Protein AF-A0A7L2KUF4-F1 (afdb_monomer_lite)

Sequence (80 aa):
KFNILLTTYEILLKDKSFLGGLNWVFIGVDEAHRLKNDDSLLYKTLIDFKSNHRLLITGTPLQNSLKELWSLLHFIMPEK

Organism: NCBI:txid2485327

Foldseek 3Di:
DDDDDDDDLVVCLVCLVVQLPDAAAEAEDEQCLVQLDCPDSSLVSLLSRHYPAYHYHHPCQDDDDPSSVVSVVCSGPVPD

Secondary structure (DSSP, 8-state):
--S-----HHHHHHTHHHHHTS-EEEEEESSGGGG--TTSHHHHHHHHS-EEEEEE--S---SS-HHHHHHHHHHH-TT-

pLDDT: mean 84.19, std 10.3, range [45.0, 94.25]

InterPro domains:
  IPR000330 SNF2, N-terminal domain [PF00176] (1-79)
  IPR014001 Helicase superfamily 1/2, ATP-binding domain [PS51192] (1-79)
  IPR027417 P-loop containing nucleoside triphosphate hydrolase [SSF52540] (2-79)
  IPR038718 SNF2-like, N-terminal domain superfamily [G3DSA:3.40.50.10810] (1-80)

Structure (mmCIF, N/CA/C/O backbone):
data_AF-A0A7L2KUF4-F1
#
_entry.id   AF-A0A7L2KUF4-F1
#
loop_
_atom_site.group_PDB
_atom_site.id
_atom_site.type_symbol
_atom_site.label_atom_id
_atom_site.label_alt_id
_atom_site.label_comp_id
_atom_site.label_asym_id
_atom_site.label_entity_id
_atom_site.label_seq_id
_atom_site.pdbx_PDB_ins_code
_atom_site.Cartn_x
_atom_site.Cartn_y
_atom_site.Cartn_z
_atom_site.occupancy
_atom_site.B_iso_or_equiv
_atom_site.auth_seq_id
_atom_site.auth_comp_id
_atom_site.auth_asym_id
_atom_site.auth_atom_id
_atom_site.pdbx_PDB_model_num
ATOM 1 N N . LYS A 1 1 ? -20.488 11.174 6.159 1.00 69.50 1 LYS A N 1
ATOM 2 C CA . LYS A 1 1 ? -20.628 9.960 5.318 1.00 69.50 1 LYS A CA 1
ATOM 3 C C . LYS A 1 1 ? -19.885 10.218 4.021 1.00 69.50 1 LYS A C 1
ATOM 5 O O . LYS A 1 1 ? -20.175 11.223 3.389 1.00 69.50 1 LYS A O 1
ATOM 10 N N . PHE A 1 2 ? -18.927 9.371 3.673 1.00 85.50 2 PHE A N 1
ATOM 11 C CA . PHE A 1 2 ? -18.206 9.428 2.404 1.00 85.50 2 PHE A CA 1
ATOM 12 C C . PHE A 1 2 ? -18.184 8.019 1.809 1.00 85.50 2 PHE A C 1
ATOM 14 O O . PHE A 1 2 ? -18.224 7.047 2.559 1.00 85.50 2 PHE A O 1
ATOM 21 N N . ASN A 1 3 ? -18.157 7.927 0.481 1.00 89.50 3 ASN A N 1
ATOM 22 C CA . ASN A 1 3 ? -18.081 6.648 -0.234 1.00 89.50 3 ASN A CA 1
ATOM 23 C C . ASN A 1 3 ? -16.676 6.396 -0.795 1.00 89.50 3 ASN A C 1
ATOM 25 O O . ASN A 1 3 ? -16.287 5.253 -0.993 1.00 89.50 3 ASN A O 1
ATOM 29 N N . ILE A 1 4 ? -15.926 7.468 -1.064 1.00 92.12 4 ILE A N 1
ATOM 30 C CA . ILE A 1 4 ? -14.605 7.427 -1.686 1.00 92.12 4 ILE A CA 1
ATOM 31 C C . ILE A 1 4 ? -13.699 8.379 -0.911 1.00 92.12 4 ILE A C 1
ATOM 33 O O . ILE A 1 4 ? -14.107 9.499 -0.597 1.00 92.12 4 ILE A O 1
ATOM 37 N N . LEU A 1 5 ? -12.486 7.924 -0.608 1.00 93.00 5 LEU A N 1
ATOM 38 C CA . LEU A 1 5 ? -11.415 8.744 -0.060 1.00 93.00 5 LEU A CA 1
ATOM 39 C C . LEU A 1 5 ? -10.266 8.767 -1.066 1.00 93.00 5 LEU A C 1
ATOM 41 O O . LEU A 1 5 ? -9.757 7.717 -1.447 1.00 93.00 5 LEU A O 1
ATOM 45 N N . LEU A 1 6 ? -9.852 9.967 -1.460 1.00 93.88 6 LEU A N 1
ATOM 46 C CA . LEU A 1 6 ? -8.623 10.195 -2.212 1.00 93.88 6 LEU A CA 1
ATOM 47 C C . LEU A 1 6 ? -7.593 10.776 -1.250 1.00 93.88 6 LEU A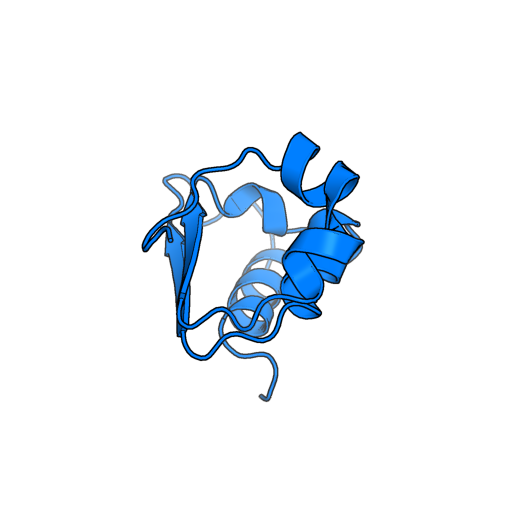 C 1
ATOM 49 O O . LEU A 1 6 ? -7.881 11.733 -0.533 1.00 93.88 6 LEU A O 1
ATOM 53 N N . THR A 1 7 ? -6.409 10.180 -1.211 1.00 93.25 7 THR A N 1
ATOM 54 C CA . THR A 1 7 ? -5.325 10.595 -0.322 1.00 93.25 7 THR A CA 1
ATOM 55 C C . THR A 1 7 ? -3.982 10.436 -1.022 1.00 93.25 7 THR A C 1
ATOM 57 O O . THR A 1 7 ? -3.867 9.700 -2.002 1.00 93.25 7 THR A O 1
ATOM 60 N N . THR A 1 8 ? -2.965 11.126 -0.520 1.00 93.12 8 THR A N 1
ATOM 61 C CA . THR A 1 8 ? -1.578 10.939 -0.950 1.00 93.12 8 THR A CA 1
ATOM 62 C C . THR A 1 8 ? -0.883 9.926 -0.045 1.00 93.12 8 THR A C 1
ATOM 64 O O . THR A 1 8 ? -1.309 9.676 1.086 1.00 93.12 8 THR A O 1
ATOM 67 N N . TYR A 1 9 ? 0.231 9.359 -0.508 1.00 91.44 9 TYR A N 1
ATOM 68 C CA . TYR A 1 9 ? 1.018 8.418 0.295 1.00 91.44 9 TYR A CA 1
ATOM 69 C C . TYR A 1 9 ? 1.524 9.018 1.610 1.00 91.44 9 TYR A C 1
ATOM 71 O O . TYR A 1 9 ? 1.582 8.329 2.624 1.00 91.44 9 TYR A O 1
ATOM 79 N N . GLU A 1 10 ? 1.851 10.307 1.611 1.00 91.19 10 GLU A N 1
ATOM 80 C CA . GLU A 1 10 ? 2.334 11.020 2.794 1.00 91.19 10 GLU A CA 1
ATOM 81 C C . GLU A 1 10 ? 1.251 11.129 3.870 1.00 91.19 10 GLU A C 1
ATOM 83 O O . GLU A 1 10 ? 1.501 10.820 5.036 1.00 91.19 10 GLU A O 1
ATOM 88 N N . ILE A 1 11 ? 0.030 11.508 3.475 1.00 93.62 11 ILE A N 1
ATOM 89 C CA . ILE A 1 11 ? -1.112 11.607 4.390 1.00 93.62 11 ILE A CA 1
ATOM 90 C C . ILE A 1 11 ? -1.501 10.216 4.887 1.00 93.62 11 ILE A C 1
ATOM 92 O O . ILE A 1 11 ? -1.728 10.037 6.081 1.00 93.62 11 ILE A O 1
ATOM 96 N N . LEU A 1 12 ? -1.502 9.210 4.006 1.00 93.00 12 LEU A N 1
ATOM 97 C CA . LEU A 1 12 ? -1.784 7.830 4.397 1.00 93.00 12 LEU A CA 1
ATOM 98 C C . LEU A 1 12 ? -0.829 7.336 5.488 1.00 93.00 12 LEU A C 1
ATOM 100 O O . LEU A 1 12 ? -1.269 6.723 6.456 1.00 93.00 12 LEU A O 1
ATOM 104 N N . LEU A 1 13 ? 0.468 7.617 5.348 1.00 92.25 13 LEU A N 1
ATOM 105 C CA . LEU A 1 13 ? 1.478 7.233 6.334 1.00 92.25 13 LEU A CA 1
ATOM 106 C C . LEU A 1 13 ? 1.341 8.000 7.650 1.00 92.25 13 LEU A C 1
ATOM 108 O O . LEU A 1 13 ? 1.545 7.417 8.718 1.00 92.25 13 LEU A O 1
ATOM 112 N N . LYS A 1 14 ? 0.996 9.288 7.575 1.00 94.25 14 LYS A N 1
ATOM 113 C CA . LYS A 1 14 ? 0.793 10.146 8.746 1.00 94.25 14 LYS A CA 1
ATOM 114 C C . LYS A 1 14 ? -0.435 9.721 9.554 1.00 94.25 14 LYS A C 1
ATOM 116 O O . LYS A 1 14 ? -0.343 9.595 10.772 1.00 94.25 14 LYS A O 1
ATOM 121 N N . ASP A 1 15 ? -1.532 9.408 8.869 1.00 93.88 15 ASP A N 1
ATOM 122 C 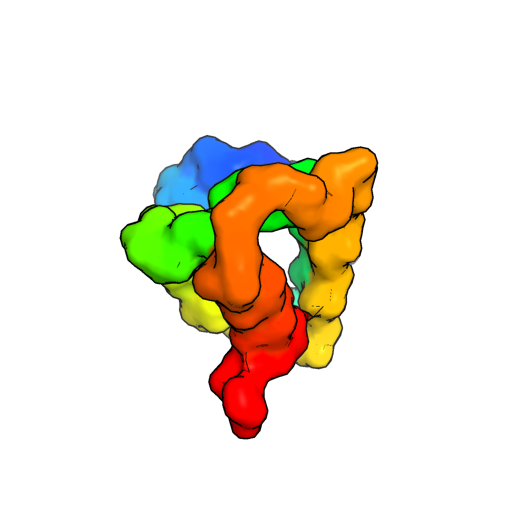CA . ASP A 1 15 ? -2.833 9.099 9.472 1.00 93.88 15 ASP A CA 1
ATOM 123 C C . ASP A 1 15 ? -3.162 7.597 9.439 1.00 93.88 15 ASP A C 1
ATOM 125 O O . ASP A 1 15 ? -4.324 7.188 9.529 1.00 93.88 15 ASP A O 1
ATOM 129 N N . LYS A 1 16 ? -2.134 6.744 9.350 1.00 92.50 16 LYS A N 1
ATOM 130 C CA . LYS A 1 16 ? -2.287 5.289 9.207 1.00 92.50 16 LYS A CA 1
ATOM 131 C C . LYS A 1 16 ? -3.128 4.637 10.302 1.00 92.50 16 LYS A C 1
ATOM 133 O O . LYS A 1 16 ? -3.873 3.711 10.014 1.00 92.50 16 LYS A O 1
ATOM 138 N N . SER A 1 17 ? -3.053 5.130 11.540 1.00 91.56 17 SER A N 1
ATOM 139 C CA . SER A 1 17 ? -3.829 4.587 12.664 1.00 91.56 17 SER A CA 1
ATOM 140 C C . SER A 1 17 ? -5.323 4.867 12.516 1.00 91.56 17 SER A C 1
ATOM 142 O O . SER A 1 17 ? -6.150 4.033 12.871 1.00 91.56 17 SER A O 1
ATOM 144 N N . PHE A 1 18 ? -5.675 6.036 11.975 1.00 92.25 18 PHE A N 1
ATOM 145 C CA . PHE A 1 18 ? -7.063 6.399 11.712 1.00 92.25 18 PHE A CA 1
ATOM 146 C C . PHE A 1 18 ? -7.601 5.632 10.501 1.00 92.25 18 PHE A C 1
ATOM 148 O O . PHE A 1 18 ? -8.662 5.017 10.574 1.00 92.25 18 PHE A O 1
ATOM 155 N N . LEU A 1 19 ? -6.839 5.621 9.404 1.00 91.88 19 LEU A N 1
ATOM 156 C CA . LEU A 1 19 ? -7.236 4.962 8.161 1.00 91.88 19 LEU A CA 1
ATOM 157 C C . LEU A 1 19 ? -7.264 3.433 8.287 1.00 91.88 19 LEU A C 1
ATOM 159 O O . LEU A 1 19 ? -8.136 2.802 7.701 1.00 91.88 19 LEU A O 1
ATOM 163 N N . GLY A 1 20 ? -6.367 2.838 9.074 1.00 89.62 20 GLY A N 1
ATOM 164 C CA . GLY A 1 20 ? -6.326 1.394 9.320 1.00 89.62 20 GLY A CA 1
ATOM 165 C C . GLY A 1 20 ? -7.467 0.882 10.202 1.00 89.62 20 GLY A C 1
ATOM 166 O O . GLY A 1 20 ? -7.825 -0.288 10.119 1.00 89.62 20 GLY A O 1
ATOM 167 N N . GLY A 1 21 ? -8.087 1.754 11.006 1.00 89.44 21 GLY A N 1
ATOM 168 C CA . GLY A 1 21 ? -9.289 1.419 11.777 1.00 89.44 21 GLY A CA 1
ATOM 169 C C . GLY A 1 21 ? -10.567 1.334 10.933 1.00 89.44 21 GLY A C 1
ATOM 170 O O . GLY A 1 21 ? -11.602 0.889 11.429 1.00 89.44 21 GLY A O 1
ATOM 171 N N . LEU A 1 22 ? -10.517 1.766 9.669 1.00 89.56 22 LEU A N 1
ATOM 172 C CA . LEU A 1 22 ? -11.644 1.699 8.746 1.00 89.56 22 LEU A CA 1
ATOM 173 C C . LEU A 1 22 ? -11.660 0.352 8.016 1.00 89.56 22 LEU A C 1
ATOM 175 O O . LEU A 1 22 ? -10.635 -0.143 7.554 1.00 89.56 22 LEU A O 1
ATOM 179 N N . ASN A 1 23 ? -12.855 -0.217 7.855 1.00 88.75 23 ASN A N 1
ATOM 180 C CA . ASN A 1 23 ? -13.052 -1.403 7.027 1.00 88.75 23 ASN A CA 1
ATOM 181 C C . ASN A 1 23 ? -13.158 -0.982 5.559 1.00 88.75 23 ASN A C 1
ATOM 183 O O . ASN A 1 23 ? -14.224 -0.561 5.100 1.00 88.75 23 ASN A O 1
ATOM 187 N N . TRP A 1 24 ? -12.053 -1.083 4.824 1.00 91.25 24 TRP A N 1
ATOM 188 C CA . TRP A 1 24 ? -12.035 -0.786 3.398 1.00 91.25 24 TRP A CA 1
ATOM 189 C C . TRP A 1 24 ? -12.665 -1.936 2.617 1.00 91.25 24 TRP A C 1
ATOM 191 O O . TRP A 1 24 ? -12.338 -3.097 2.818 1.00 91.25 24 TRP A O 1
ATOM 201 N N . VAL A 1 25 ? -13.563 -1.631 1.684 1.00 92.25 25 VAL A N 1
ATOM 202 C CA . VAL A 1 25 ? -14.059 -2.640 0.729 1.00 92.25 25 VAL A CA 1
ATOM 203 C C . VAL A 1 25 ? -13.100 -2.757 -0.456 1.00 92.25 25 VAL A C 1
ATOM 205 O O . VAL A 1 25 ? -12.849 -3.852 -0.956 1.00 92.25 25 VAL A O 1
ATOM 208 N N . PHE A 1 26 ? -12.529 -1.626 -0.874 1.00 91.50 26 PHE A N 1
ATOM 209 C CA . PHE A 1 26 ? -11.663 -1.515 -2.037 1.00 91.50 26 PHE A CA 1
ATOM 210 C C . PHE A 1 26 ? -10.505 -0.555 -1.756 1.00 91.50 26 PHE A C 1
ATOM 212 O O . PHE A 1 26 ? -10.729 0.537 -1.232 1.00 91.50 26 PHE A O 1
ATOM 219 N N . ILE A 1 27 ? -9.288 -0.944 -2.134 1.00 92.94 27 ILE A N 1
ATOM 220 C CA . ILE A 1 27 ? -8.100 -0.082 -2.119 1.00 92.94 27 ILE A CA 1
ATOM 221 C C . ILE A 1 27 ? -7.553 0.005 -3.543 1.00 92.94 27 ILE A C 1
ATOM 223 O O . ILE A 1 27 ? -7.161 -1.003 -4.129 1.00 92.94 27 ILE A O 1
ATOM 227 N N . GLY A 1 28 ? -7.523 1.218 -4.091 1.00 92.31 28 GLY A N 1
ATOM 228 C CA . GLY A 1 28 ? -6.882 1.524 -5.367 1.00 92.31 28 GLY A CA 1
ATOM 229 C C . GLY A 1 28 ? -5.572 2.266 -5.135 1.00 92.31 28 GLY A C 1
ATOM 230 O O . GLY A 1 28 ? -5.547 3.240 -4.384 1.00 92.31 28 GLY A O 1
ATOM 231 N N . VAL A 1 29 ? -4.499 1.813 -5.772 1.00 91.81 29 VAL A N 1
ATOM 232 C CA . VAL A 1 29 ? -3.180 2.445 -5.712 1.00 91.81 29 VAL A CA 1
ATOM 233 C C . VAL A 1 29 ? -2.765 2.830 -7.125 1.00 91.81 29 VAL A C 1
ATOM 235 O O . VAL A 1 29 ? -2.639 1.963 -7.990 1.00 91.81 29 VAL A O 1
ATOM 238 N N . ASP A 1 30 ? -2.556 4.124 -7.342 1.00 91.12 30 ASP A N 1
ATOM 239 C CA . ASP A 1 30 ? -2.056 4.671 -8.603 1.00 91.12 30 ASP A CA 1
ATOM 240 C C . ASP A 1 30 ? -0.531 4.834 -8.566 1.00 91.12 30 ASP A C 1
ATOM 242 O O . ASP A 1 30 ? 0.051 5.066 -7.507 1.00 91.12 30 ASP A O 1
ATOM 246 N N . GLU A 1 31 ? 0.139 4.699 -9.705 1.00 86.94 31 GLU A N 1
ATOM 247 C CA . GLU A 1 31 ? 1.602 4.611 -9.781 1.00 86.94 31 GLU A CA 1
ATOM 248 C C . GLU A 1 31 ? 2.187 3.581 -8.792 1.00 86.94 31 GLU A C 1
ATOM 250 O O . GLU A 1 31 ? 3.136 3.831 -8.037 1.00 86.94 31 GLU A O 1
ATOM 255 N N . ALA A 1 32 ? 1.601 2.379 -8.804 1.00 85.50 32 ALA A N 1
ATOM 256 C CA . ALA A 1 32 ? 1.898 1.286 -7.880 1.00 85.50 32 ALA A CA 1
ATOM 257 C C . ALA A 1 32 ? 3.366 0.823 -7.882 1.00 85.50 32 ALA A C 1
ATOM 259 O O . ALA A 1 32 ? 3.786 0.127 -6.958 1.00 85.50 32 ALA A O 1
ATOM 260 N N . HIS A 1 33 ? 4.185 1.258 -8.847 1.00 82.25 33 HIS A N 1
ATOM 261 C CA . HIS A 1 33 ? 5.636 1.065 -8.817 1.00 82.25 33 HIS A CA 1
ATOM 262 C C . HIS A 1 33 ? 6.282 1.593 -7.515 1.00 82.25 33 HIS A C 1
ATOM 264 O O . HIS A 1 33 ? 7.351 1.128 -7.120 1.00 82.25 33 HIS A O 1
ATOM 270 N N . ARG A 1 34 ? 5.633 2.517 -6.789 1.00 82.69 34 ARG A N 1
ATOM 271 C CA . ARG A 1 34 ? 6.058 2.966 -5.447 1.00 82.69 34 ARG A CA 1
ATOM 272 C C . ARG A 1 34 ? 6.045 1.856 -4.383 1.00 82.69 34 ARG A C 1
ATOM 274 O O . ARG A 1 34 ? 6.767 1.976 -3.397 1.00 82.69 34 ARG A O 1
ATOM 281 N N . LEU A 1 35 ? 5.286 0.777 -4.593 1.00 82.06 35 LEU A N 1
ATOM 282 C CA . LEU A 1 35 ? 5.159 -0.376 -3.688 1.00 82.06 35 LEU A CA 1
ATOM 283 C C . LEU A 1 35 ? 6.152 -1.511 -3.969 1.00 82.06 35 LEU A C 1
ATOM 285 O O . LEU A 1 35 ? 6.073 -2.564 -3.346 1.00 82.06 35 LEU A O 1
ATOM 289 N N . LYS A 1 36 ? 7.107 -1.316 -4.881 1.00 78.56 36 LYS A N 1
ATOM 290 C CA . LYS A 1 36 ? 8.061 -2.360 -5.284 1.00 78.56 36 LYS A CA 1
ATOM 291 C C . LYS A 1 36 ? 8.969 -2.871 -4.155 1.00 78.56 36 LYS A C 1
ATOM 293 O O . LYS A 1 36 ? 9.494 -3.978 -4.237 1.00 78.56 36 LYS A O 1
ATOM 298 N N . ASN A 1 37 ? 9.165 -2.054 -3.117 1.00 80.31 37 ASN A N 1
ATOM 299 C CA . ASN A 1 37 ? 9.973 -2.390 -1.952 1.00 80.31 37 ASN A CA 1
ATOM 300 C C . ASN A 1 37 ? 9.073 -2.869 -0.802 1.00 80.31 37 ASN A C 1
ATOM 302 O O . ASN A 1 37 ? 8.419 -2.057 -0.138 1.00 80.31 37 ASN A O 1
ATOM 306 N N . ASP A 1 38 ? 9.097 -4.176 -0.561 1.00 81.31 38 ASP A N 1
ATOM 307 C CA . ASP A 1 38 ? 8.407 -4.881 0.522 1.00 81.31 38 ASP A CA 1
ATOM 308 C C . ASP A 1 38 ? 8.845 -4.415 1.920 1.00 81.31 38 ASP A C 1
ATOM 310 O O . ASP A 1 38 ? 8.070 -4.455 2.879 1.00 81.31 38 ASP A O 1
ATOM 314 N N . ASP A 1 39 ? 10.057 -3.869 2.038 1.00 83.12 39 ASP A N 1
ATOM 315 C CA . ASP A 1 39 ? 10.545 -3.303 3.292 1.00 83.12 39 ASP A CA 1
ATOM 316 C C . ASP A 1 39 ? 10.042 -1.891 3.588 1.00 83.12 39 ASP A C 1
ATOM 318 O O . ASP A 1 39 ? 10.185 -1.415 4.722 1.00 83.12 39 ASP A O 1
ATOM 322 N N . SER A 1 40 ? 9.431 -1.225 2.605 1.00 87.56 40 SER A N 1
ATOM 323 C CA . SER A 1 40 ? 8.965 0.148 2.764 1.00 87.56 40 SER A CA 1
ATOM 324 C C . SER A 1 40 ? 7.837 0.260 3.793 1.00 87.56 40 SER A C 1
ATOM 326 O O . SER A 1 40 ? 6.953 -0.593 3.904 1.00 87.56 40 SER A O 1
ATOM 328 N N . LEU A 1 41 ? 7.835 1.372 4.535 1.00 89.25 41 LEU A N 1
ATOM 329 C CA . LEU A 1 41 ? 6.775 1.668 5.500 1.00 89.25 41 LEU A CA 1
ATOM 330 C C . LEU A 1 41 ? 5.398 1.734 4.823 1.00 89.25 41 LEU A C 1
ATOM 332 O O . LEU A 1 41 ? 4.407 1.305 5.411 1.00 89.25 41 LEU A O 1
ATOM 336 N N . LEU A 1 42 ? 5.347 2.247 3.590 1.00 89.94 42 LEU A N 1
ATOM 337 C CA . LEU A 1 42 ? 4.126 2.335 2.793 1.00 89.94 42 LEU A CA 1
ATOM 338 C C . LEU A 1 42 ? 3.543 0.948 2.515 1.00 89.94 42 LEU A C 1
ATOM 340 O O . LEU A 1 42 ? 2.362 0.724 2.771 1.00 89.94 42 LEU A O 1
ATOM 344 N N . TYR A 1 43 ? 4.380 0.017 2.055 1.00 89.56 43 TYR A N 1
ATOM 345 C CA . TYR A 1 43 ? 3.976 -1.357 1.778 1.00 89.56 43 TYR A CA 1
ATOM 346 C C . TYR A 1 43 ? 3.445 -2.056 3.031 1.00 89.56 43 TYR A C 1
ATOM 348 O O . TYR A 1 43 ? 2.320 -2.553 3.030 1.00 89.56 43 TYR A O 1
ATOM 356 N N . LYS A 1 44 ? 4.210 -2.007 4.129 1.00 90.00 44 LYS A N 1
ATOM 357 C CA . LYS A 1 44 ? 3.830 -2.619 5.414 1.00 90.00 44 LYS A CA 1
ATOM 358 C C . LYS A 1 44 ? 2.515 -2.049 5.951 1.00 90.00 44 LYS A C 1
ATOM 360 O O . LYS A 1 44 ? 1.667 -2.800 6.416 1.00 90.00 44 LYS A O 1
ATOM 365 N N . THR A 1 45 ? 2.321 -0.736 5.828 1.00 91.00 45 THR A N 1
ATOM 366 C CA . THR A 1 45 ? 1.086 -0.065 6.265 1.00 91.00 45 THR A CA 1
ATOM 367 C C . THR A 1 45 ? -0.120 -0.491 5.427 1.00 91.00 45 THR A C 1
ATOM 369 O O . THR A 1 45 ? -1.169 -0.811 5.974 1.00 91.00 45 THR A O 1
ATOM 372 N N . LEU A 1 46 ? 0.012 -0.521 4.100 1.00 89.38 46 LEU A N 1
ATOM 373 C CA . LEU A 1 46 ? -1.092 -0.892 3.214 1.00 89.38 46 LEU A CA 1
ATOM 374 C C . LEU A 1 46 ? -1.414 -2.393 3.249 1.00 89.38 46 LEU A C 1
ATOM 376 O O . LEU A 1 46 ? -2.559 -2.770 3.001 1.00 89.38 46 LEU A O 1
ATOM 380 N N . ILE A 1 47 ? -0.441 -3.266 3.526 1.00 88.44 47 ILE A N 1
ATOM 381 C CA . ILE A 1 47 ? -0.715 -4.690 3.770 1.00 88.44 47 ILE A CA 1
ATOM 382 C C . ILE A 1 47 ? -1.591 -4.867 5.010 1.00 88.44 47 ILE A C 1
ATOM 384 O O . ILE A 1 47 ? -2.559 -5.620 4.946 1.00 88.44 47 ILE A O 1
ATOM 388 N N . ASP A 1 48 ? -1.307 -4.127 6.082 1.00 88.94 48 ASP A N 1
ATOM 389 C CA . ASP A 1 48 ? -2.050 -4.203 7.3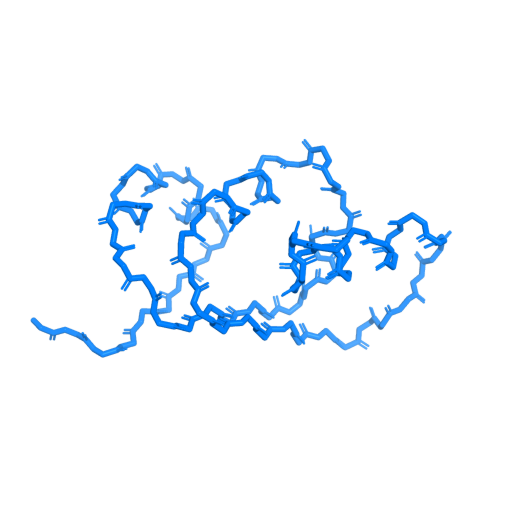45 1.00 88.94 48 ASP A CA 1
ATOM 390 C C . ASP A 1 48 ? -3.513 -3.732 7.210 1.00 88.94 48 ASP A C 1
ATOM 392 O O . ASP A 1 48 ? -4.395 -4.138 7.969 1.00 88.94 48 ASP A O 1
ATOM 396 N N . PHE A 1 49 ? -3.816 -2.908 6.201 1.00 89.62 49 PHE A N 1
ATOM 397 C CA . PHE A 1 49 ? -5.178 -2.440 5.955 1.00 89.62 49 PHE A CA 1
ATOM 398 C C . PHE A 1 49 ? -6.076 -3.575 5.455 1.00 89.62 49 PHE A C 1
ATOM 400 O O . PHE A 1 49 ? -5.883 -4.132 4.371 1.00 89.62 49 PHE A O 1
ATOM 407 N N . LYS A 1 50 ? -7.138 -3.868 6.209 1.00 86.69 50 LYS A N 1
ATOM 408 C CA . LYS A 1 50 ? -8.142 -4.859 5.811 1.00 86.69 50 LYS A CA 1
ATOM 409 C C . LYS A 1 50 ? -8.924 -4.366 4.597 1.00 86.69 50 LYS A C 1
ATOM 411 O O . LYS A 1 50 ? -9.536 -3.301 4.644 1.00 86.69 50 LYS A O 1
ATOM 416 N N . SER A 1 51 ? -8.894 -5.150 3.521 1.00 88.88 51 SER A N 1
ATOM 417 C CA . SER A 1 51 ? -9.628 -4.880 2.285 1.00 88.88 51 SER A CA 1
ATOM 418 C C . SER A 1 51 ? -10.019 -6.157 1.550 1.00 88.88 51 SER A C 1
ATOM 420 O O . SER A 1 51 ? -9.263 -7.125 1.556 1.00 88.88 51 SER A O 1
ATOM 422 N N . ASN A 1 52 ? -11.188 -6.147 0.901 1.00 87.31 52 ASN A N 1
ATOM 423 C CA . ASN A 1 52 ? -11.671 -7.288 0.110 1.00 87.31 52 ASN A CA 1
ATOM 424 C C . ASN A 1 52 ? -11.091 -7.287 -1.310 1.00 87.31 52 ASN A C 1
ATOM 42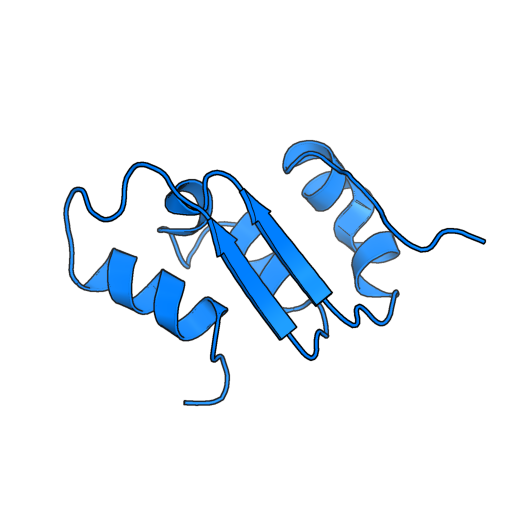6 O O . ASN A 1 52 ? -10.867 -8.342 -1.897 1.00 87.31 52 ASN A O 1
ATOM 430 N N . HIS A 1 53 ? -10.870 -6.098 -1.871 1.00 88.88 53 HIS A N 1
ATOM 431 C CA . HIS A 1 53 ? -10.389 -5.921 -3.234 1.00 88.88 53 HIS A CA 1
ATOM 432 C C . HIS A 1 53 ? -9.257 -4.895 -3.274 1.00 88.88 53 HIS A C 1
ATOM 434 O O . HIS A 1 53 ? -9.348 -3.826 -2.665 1.00 88.88 53 HIS A O 1
ATOM 440 N N . ARG A 1 54 ? -8.200 -5.211 -4.024 1.00 90.25 54 ARG A N 1
ATOM 441 C CA . ARG A 1 54 ? -7.046 -4.335 -4.244 1.00 90.25 54 ARG A CA 1
ATOM 442 C C . ARG A 1 54 ? -6.816 -4.171 -5.742 1.00 90.25 54 ARG A C 1
ATOM 444 O O . ARG A 1 54 ? -6.814 -5.158 -6.473 1.00 90.25 54 ARG A O 1
ATOM 451 N N . LEU A 1 55 ? -6.624 -2.935 -6.189 1.00 89.88 55 LEU A N 1
ATOM 452 C CA . LEU A 1 55 ? -6.290 -2.600 -7.570 1.00 89.88 55 LEU A CA 1
ATOM 453 C C . LEU A 1 55 ? -4.994 -1.799 -7.590 1.00 89.88 55 LEU A C 1
ATOM 455 O O . LEU A 1 55 ? -4.884 -0.769 -6.927 1.00 89.88 55 LEU A O 1
ATOM 459 N N . LEU A 1 56 ? -4.034 -2.267 -8.379 1.00 88.69 56 LEU A N 1
ATOM 460 C CA . LEU A 1 56 ? -2.785 -1.570 -8.644 1.00 88.69 56 LEU A CA 1
ATOM 461 C C . LEU A 1 56 ? -2.806 -1.068 -10.087 1.00 88.69 56 LEU A C 1
ATOM 463 O O . LEU A 1 56 ? -2.999 -1.856 -11.012 1.00 88.69 56 LEU A O 1
ATOM 467 N N . ILE A 1 57 ? -2.600 0.231 -10.273 1.00 86.88 57 ILE A N 1
ATOM 468 C CA . ILE A 1 57 ? -2.445 0.864 -11.582 1.00 86.88 57 ILE A CA 1
ATOM 469 C C . ILE A 1 57 ? -1.019 1.404 -11.643 1.00 86.88 57 ILE A C 1
ATOM 471 O O . ILE A 1 57 ? -0.555 2.070 -10.722 1.00 86.88 57 ILE A O 1
ATOM 475 N N . THR A 1 58 ? -0.279 1.071 -12.696 1.00 82.50 58 THR A N 1
ATOM 476 C CA . THR A 1 58 ? 1.056 1.630 -12.935 1.00 82.50 58 THR A CA 1
ATOM 477 C C . THR A 1 58 ? 1.317 1.708 -14.433 1.00 82.50 58 THR A C 1
ATOM 479 O O . THR A 1 58 ? 1.065 0.745 -15.159 1.00 82.50 58 THR A O 1
ATOM 482 N N . GLY A 1 59 ? 1.823 2.851 -14.901 1.00 71.81 59 GLY A N 1
ATOM 483 C CA . GLY A 1 59 ? 2.259 3.033 -16.291 1.00 71.81 59 GLY A CA 1
ATOM 484 C C . GLY A 1 59 ? 3.647 2.450 -16.575 1.00 71.81 59 GLY A C 1
ATOM 485 O O . GLY A 1 59 ? 4.052 2.342 -17.730 1.00 71.81 59 GLY A O 1
ATOM 486 N N . THR A 1 60 ? 4.380 2.052 -15.532 1.00 69.75 60 THR A N 1
ATOM 487 C CA . THR A 1 60 ? 5.726 1.470 -15.616 1.00 69.75 60 THR A CA 1
ATOM 488 C C . THR A 1 60 ? 5.689 0.049 -15.055 1.00 69.75 60 THR A C 1
ATOM 490 O O . THR A 1 60 ? 5.957 -0.162 -13.872 1.00 69.75 60 THR A O 1
ATOM 493 N N . PRO A 1 61 ? 5.278 -0.949 -15.860 1.00 52.56 61 PRO A N 1
ATOM 494 C CA . PRO A 1 61 ? 4.960 -2.264 -15.323 1.00 52.56 61 PRO A CA 1
ATOM 495 C C . PRO A 1 61 ? 6.172 -2.9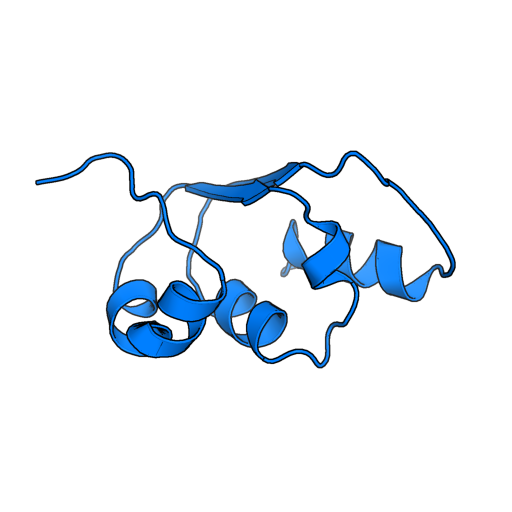66 -14.706 1.00 52.56 61 PRO A C 1
ATOM 497 O O . PRO A 1 61 ? 5.983 -3.653 -13.715 1.00 52.56 61 PRO A O 1
ATOM 500 N N . LEU A 1 62 ? 7.394 -2.779 -15.227 1.00 55.09 62 LEU A N 1
ATOM 501 C CA . LEU A 1 62 ? 8.595 -3.494 -14.775 1.00 55.09 62 LEU A CA 1
ATOM 502 C C . LEU A 1 62 ? 9.879 -2.777 -15.232 1.00 55.09 62 LEU A C 1
ATOM 504 O O . LEU A 1 62 ? 10.212 -2.777 -16.414 1.00 55.09 62 LEU A O 1
ATOM 508 N N . GLN A 1 63 ? 10.647 -2.241 -14.286 1.00 56.62 63 GLN A N 1
ATOM 509 C CA . GLN A 1 63 ? 12.081 -1.994 -14.458 1.00 56.62 63 GLN A CA 1
ATOM 510 C C . GLN A 1 63 ? 12.818 -2.568 -13.228 1.00 56.62 63 GLN A C 1
ATOM 512 O O . GLN A 1 63 ? 13.122 -1.819 -12.304 1.00 56.62 63 GLN A O 1
ATOM 517 N N . ASN A 1 64 ? 13.135 -3.882 -13.275 1.00 64.06 64 ASN A N 1
ATOM 518 C CA . ASN A 1 64 ? 14.410 -4.502 -12.826 1.00 64.06 64 ASN A CA 1
ATOM 519 C C . ASN A 1 64 ? 14.477 -5.704 -11.839 1.00 64.06 64 ASN A C 1
ATOM 521 O O . ASN A 1 64 ? 15.601 -6.139 -11.602 1.00 64.06 64 ASN A O 1
ATOM 525 N N . SER A 1 65 ? 13.425 -6.374 -11.332 1.00 68.00 65 SER A N 1
ATOM 526 C CA . SER A 1 65 ? 13.630 -7.738 -10.753 1.00 68.00 65 SER A CA 1
ATOM 527 C C . SER A 1 65 ? 12.359 -8.565 -10.504 1.00 68.00 65 SER A C 1
ATOM 529 O O . SER A 1 65 ? 11.289 -8.017 -10.254 1.00 68.00 65 SER A O 1
ATOM 531 N N . LEU A 1 66 ? 12.498 -9.901 -10.463 1.00 77.44 66 LEU A N 1
ATOM 532 C CA . LEU A 1 66 ? 11.460 -10.831 -9.974 1.00 77.44 66 LEU A CA 1
ATOM 533 C C . LEU A 1 66 ? 10.960 -10.471 -8.565 1.00 77.44 66 LEU A C 1
ATOM 535 O O . LEU A 1 66 ? 9.799 -10.716 -8.253 1.00 77.44 66 LEU A O 1
ATOM 539 N N . LYS A 1 67 ? 11.818 -9.860 -7.733 1.00 77.62 67 LYS A N 1
ATOM 540 C CA . LYS A 1 67 ? 11.456 -9.414 -6.384 1.00 77.62 67 LYS A CA 1
ATOM 541 C C . LYS A 1 67 ? 10.383 -8.323 -6.426 1.00 77.62 67 LYS A C 1
ATOM 543 O O . LYS A 1 67 ? 9.419 -8.405 -5.681 1.00 77.62 67 LYS A O 1
ATOM 548 N N . GLU A 1 68 ? 10.511 -7.344 -7.321 1.00 76.62 68 GLU A N 1
ATOM 549 C CA . GLU A 1 68 ? 9.521 -6.265 -7.453 1.00 76.62 68 GLU A CA 1
ATOM 550 C C . GLU A 1 68 ? 8.157 -6.806 -7.912 1.00 76.62 68 GLU A C 1
ATOM 552 O O . GLU A 1 68 ? 7.127 -6.433 -7.352 1.00 76.62 68 GLU A O 1
ATOM 557 N N . LEU A 1 69 ? 8.148 -7.731 -8.881 1.00 78.81 69 LEU A N 1
ATOM 558 C CA . LEU A 1 69 ? 6.923 -8.399 -9.333 1.00 78.81 69 LEU A CA 1
ATOM 559 C C . LEU A 1 69 ? 6.271 -9.205 -8.203 1.00 78.81 69 LEU A C 1
ATOM 561 O O . LEU A 1 69 ? 5.057 -9.137 -8.019 1.00 78.81 69 LEU A O 1
ATOM 565 N N . TRP A 1 70 ? 7.079 -9.946 -7.442 1.00 80.81 70 TRP A N 1
ATOM 566 C CA . TRP A 1 70 ? 6.609 -10.726 -6.302 1.00 80.81 70 TRP A CA 1
ATOM 567 C C . TRP A 1 70 ? 5.979 -9.840 -5.225 1.00 80.81 70 TRP A C 1
ATOM 569 O O . TRP A 1 70 ? 4.884 -10.147 -4.765 1.00 80.81 70 TRP A O 1
ATOM 579 N N . SER A 1 71 ? 6.599 -8.704 -4.889 1.00 80.75 71 SER A N 1
ATOM 580 C CA . SER A 1 71 ? 6.031 -7.733 -3.945 1.00 80.75 71 SER A CA 1
ATOM 581 C C . SER A 1 71 ? 4.658 -7.225 -4.400 1.00 80.75 71 SER A C 1
ATOM 583 O O . SER A 1 71 ? 3.723 -7.172 -3.606 1.00 80.75 71 SER A O 1
ATOM 585 N N . LEU A 1 72 ? 4.490 -6.889 -5.684 1.00 82.25 72 LEU A N 1
ATOM 586 C CA . LEU A 1 72 ? 3.201 -6.415 -6.207 1.00 82.25 72 LEU A CA 1
ATOM 587 C C . LEU A 1 72 ? 2.131 -7.521 -6.222 1.00 82.25 72 LEU A C 1
ATOM 589 O O . LEU A 1 72 ? 0.972 -7.259 -5.901 1.00 82.25 72 LEU A O 1
ATOM 593 N N . LEU A 1 73 ? 2.509 -8.756 -6.565 1.00 81.88 73 LEU A N 1
ATOM 594 C CA . LEU A 1 73 ? 1.606 -9.910 -6.535 1.00 81.88 73 LEU A CA 1
ATOM 595 C C . LEU A 1 73 ? 1.161 -10.237 -5.109 1.00 81.88 73 LEU A C 1
ATOM 597 O O . LEU A 1 73 ? -0.037 -10.367 -4.861 1.00 81.88 73 LEU A O 1
ATOM 601 N N . HIS A 1 74 ? 2.109 -10.303 -4.173 1.00 83.56 74 HIS A N 1
ATOM 602 C CA . HIS A 1 74 ? 1.826 -10.554 -2.763 1.00 83.56 74 HIS A CA 1
ATOM 603 C C . HIS A 1 74 ? 0.949 -9.449 -2.161 1.00 83.56 74 HIS A C 1
ATOM 605 O O . HIS A 1 74 ? 0.064 -9.720 -1.356 1.00 83.56 74 HIS A O 1
ATOM 611 N N . PHE A 1 75 ? 1.111 -8.202 -2.608 1.00 82.94 75 PHE A N 1
ATOM 612 C CA . PHE A 1 75 ? 0.230 -7.114 -2.201 1.00 82.94 75 PHE A CA 1
ATOM 613 C C . PHE A 1 75 ? -1.229 -7.317 -2.626 1.00 82.94 75 PHE A C 1
ATOM 615 O O . PHE A 1 75 ? -2.140 -7.008 -1.857 1.00 82.94 75 PHE A O 1
ATOM 622 N N . ILE A 1 76 ? -1.469 -7.790 -3.853 1.00 83.31 76 ILE A N 1
ATOM 623 C CA . ILE A 1 76 ? -2.829 -8.042 -4.356 1.00 83.31 76 ILE A CA 1
ATOM 624 C C . ILE A 1 76 ? -3.412 -9.308 -3.711 1.00 83.31 76 ILE A C 1
ATOM 626 O O . ILE A 1 76 ? -4.617 -9.369 -3.465 1.00 83.31 76 ILE A O 1
ATOM 630 N N . MET A 1 77 ? -2.566 -10.299 -3.420 1.00 78.88 77 MET A N 1
ATOM 631 C CA . MET A 1 77 ? -2.951 -11.601 -2.876 1.00 78.88 77 MET A 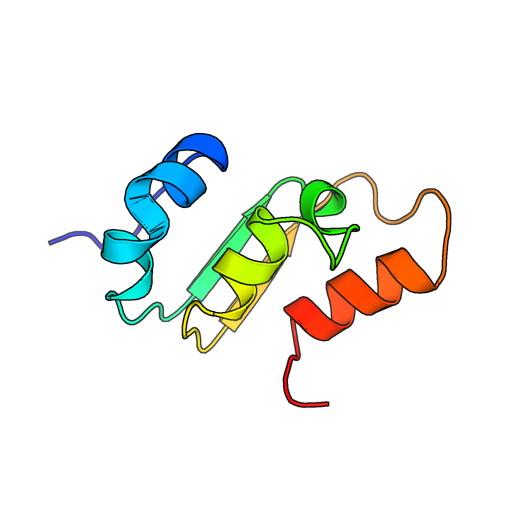CA 1
ATOM 632 C C . MET A 1 77 ? -2.060 -11.999 -1.685 1.00 78.88 77 MET A C 1
ATOM 634 O O . MET A 1 77 ? -1.163 -12.822 -1.849 1.00 78.88 77 MET A O 1
ATOM 638 N N . PRO A 1 78 ? -2.314 -11.465 -0.478 1.00 68.12 78 PRO A N 1
ATOM 639 C CA . PRO A 1 78 ? -1.465 -11.735 0.685 1.00 68.12 78 PRO A CA 1
ATOM 640 C C . PRO A 1 78 ? -1.580 -13.168 1.239 1.00 68.12 78 PRO A C 1
ATOM 642 O O . PRO A 1 78 ? -0.708 -13.593 1.988 1.00 68.12 78 PRO A O 1
ATOM 645 N N . GLU A 1 79 ? -2.624 -13.928 0.879 1.00 64.88 79 GLU A N 1
ATOM 646 C CA . GLU A 1 79 ? -2.880 -15.288 1.401 1.00 64.88 79 GLU A CA 1
ATOM 647 C C . GLU A 1 79 ? -2.352 -16.442 0.517 1.00 64.88 79 GLU A C 1
ATOM 649 O O . GLU A 1 79 ? -2.736 -17.596 0.720 1.00 64.88 79 GLU A O 1
ATOM 654 N N . LYS A 1 80 ? -1.488 -16.168 -0.469 1.00 45.00 80 LYS A N 1
ATOM 655 C CA . LYS A 1 80 ? -0.840 -17.202 -1.297 1.00 45.00 80 LYS A CA 1
ATOM 656 C C . LYS A 1 80 ? 0.673 -17.057 -1.360 1.00 45.00 80 LYS A C 1
ATOM 658 O O . LYS A 1 80 ? 1.161 -15.907 -1.383 1.00 45.00 80 LYS A O 1
#

Radius of gyration: 12.56 Å; chains: 1; bounding box: 35×29×29 Å